Protein 9R17 (pdb70)

Solvent-accessible surface area: 6330 Å² total; per-residue (Å²): 127,88,90,31,56,109,3,3,142,49,3,16,57,0,21,78,129,5,41,20,103,25,2,110,115,1,11,19,126,103,0,110,17,28,48,88,64,166,97,25,54,3,96,95,1,2,92,22,2,66,60,28,100,142,146,47,39,84,18,134,56,72,56,114,129,107,70,54,74,88,14,88,5,56,2,24,22,86,57,142,77,136,104,65,92,26,28,5,27,1,29,0,107,128,17,97,0,58,75,8,88,9,106,44,130

Radius of gyration: 12.57 Å; Cα contacts (8 Å, |Δi|>4): 224; chains: 1; bounding box: 31×33×24 Å

Structure (mmCIF, N/CA/C/O backbone):
data_9R17
#
_entry.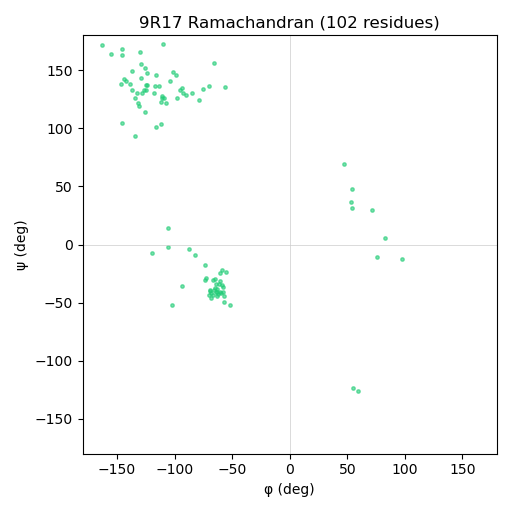id   9R17
#
_cell.length_a   56.280
_cell.length_b   56.280
_cell.length_c   118.590
_cell.angle_alpha   90.00
_cell.angle_beta   90.00
_cell.angle_gamma   120.00
#
_symmetry.space_group_name_H-M   'P 61 2 2'
#
loop_
_entity.id
_entity.type
_entity.pdbx_description
1 polymer NTF0-DIM1-CAV2
2 water water
#
loop_
_atom_site.group_PDB
_atom_site.id
_atom_site.type_symbol
_atom_site.label_atom_id
_atom_site.label_alt_id
_atom_site.label_comp_id
_atom_site.label_asym_id
_atom_site.label_entity_id
_atom_site.label_seq_id
_atom_site.pdbx_PDB_ins_code
_atom_site.Cartn_x
_atom_site.Cartn_y
_atom_site.Cartn_z
_atom_site.occupancy
_atom_site.B_iso_or_equiv
_atom_site.auth_seq_id
_atom_site.auth_comp_id
_atom_site.auth_asym_id
_atom_site.auth_atom_id
_atom_site.pdbx_PDB_model_num
ATOM 1 N N . MET A 1 8 ? 11.038 34.782 10.924 1.00 58.37 1 MET A N 1
ATOM 2 C CA . MET A 1 8 ? 11.348 33.966 9.736 1.00 56.50 1 MET A CA 1
ATOM 3 C C . MET A 1 8 ? 10.151 34.005 8.784 1.00 47.40 1 MET A C 1
ATOM 4 O O . MET A 1 8 ? 9.021 33.726 9.197 1.00 51.33 1 MET A O 1
ATOM 9 N N . PRO A 1 9 ? 10.340 34.380 7.496 1.00 48.06 2 PRO A N 1
ATOM 10 C CA . PRO A 1 9 ? 9.218 34.446 6.562 1.00 47.42 2 PRO A CA 1
ATOM 11 C C . PRO A 1 9 ? 8.602 33.081 6.279 1.00 43.15 2 PRO A C 1
ATOM 12 O O . PRO A 1 9 ? 9.262 32.052 6.437 1.00 42.28 2 PRO A O 1
ATOM 16 N N . GLU A 1 10 ? 7.332 33.099 5.873 1.00 41.23 3 GLU A N 1
ATOM 17 C CA . GLU A 1 10 ? 6.587 31.877 5.635 1.00 41.08 3 GLU A CA 1
ATOM 18 C C . GLU A 1 10 ? 7.286 31.010 4.586 1.00 38.74 3 GLU A C 1
ATOM 19 O O . GLU A 1 10 ? 7.227 29.785 4.663 1.00 36.36 3 GLU A O 1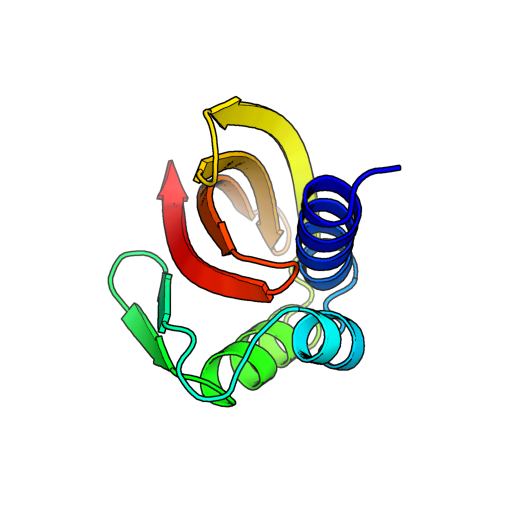
ATOM 25 N N . GLU A 1 11 ? 7.893 31.640 3.576 1.00 41.82 4 GLU A N 1
ATOM 26 C CA . GLU A 1 11 ? 8.514 30.881 2.497 1.00 41.32 4 GLU A CA 1
ATOM 27 C C . GLU A 1 11 ? 9.699 30.092 3.026 1.00 35.56 4 GLU A C 1
ATOM 28 O O . GLU A 1 11 ? 9.885 28.946 2.637 1.00 34.89 4 GLU A O 1
ATOM 34 N N . GLU A 1 12 ? 10.464 30.703 3.938 1.00 33.64 5 GLU A N 1
ATOM 35 C CA . GLU A 1 12 ? 11.601 30.029 4.542 1.00 32.55 5 GLU A CA 1
ATOM 36 C C . GLU A 1 12 ? 11.152 28.899 5.464 1.00 33.85 5 GLU A C 1
ATOM 37 O O . GLU A 1 12 ? 11.766 27.847 5.482 1.00 31.55 5 GLU A O 1
ATOM 43 N N . LYS A 1 13 ? 10.076 29.098 6.221 1.00 32.70 6 LYS A N 1
ATOM 44 C CA . LYS A 1 13 ? 9.571 28.047 7.090 1.00 33.18 6 LYS A CA 1
ATOM 45 C C . LYS A 1 13 ? 9.176 26.841 6.244 1.00 29.28 6 LYS A C 1
ATOM 46 O O . LYS A 1 13 ? 9.452 25.706 6.614 1.00 31.22 6 LYS A O 1
ATOM 52 N N . ALA A 1 14 ? 8.547 27.088 5.090 1.00 31.37 7 ALA A N 1
ATOM 53 C CA . ALA A 1 14 ? 8.077 25.989 4.260 1.00 30.40 7 ALA A CA 1
ATOM 54 C C . ALA A 1 14 ? 9.263 25.221 3.674 1.00 26.41 7 ALA A C 1
ATOM 55 O O . ALA A 1 14 ? 9.275 24.000 3.666 1.00 28.39 7 ALA A O 1
ATOM 57 N N . ALA A 1 15 ? 10.258 25.937 3.135 1.00 27.94 8 ALA A N 1
ATOM 58 C CA . ALA A 1 15 ? 11.477 25.317 2.632 1.00 27.02 8 ALA A CA 1
ATOM 59 C C . ALA A 1 15 ? 12.177 24.504 3.707 1.00 27.18 8 ALA A C 1
ATOM 60 O O . ALA A 1 15 ? 12.605 23.382 3.449 1.00 27.93 8 ALA A O 1
ATOM 62 N N . ARG A 1 16 ? 12.287 25.065 4.917 1.00 27.43 9 ARG A N 1
ATO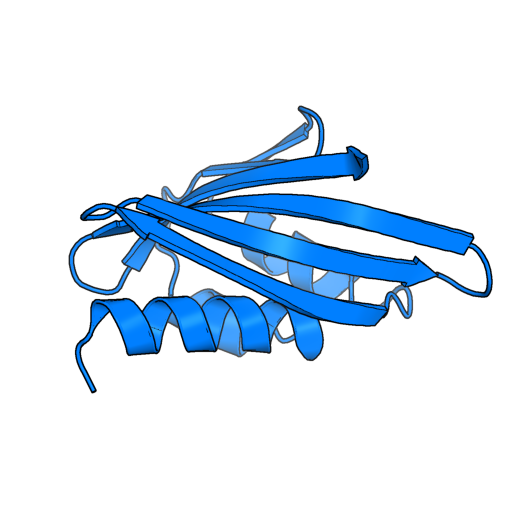M 63 C CA . ARG A 1 16 ? 12.885 24.321 6.013 1.00 27.95 9 ARG A CA 1
ATOM 64 C C . ARG A 1 16 ? 12.157 23.021 6.340 1.00 27.37 9 ARG A C 1
ATOM 65 O O . ARG A 1 16 ? 12.785 22.008 6.602 1.00 28.86 9 ARG A O 1
ATOM 73 N N . LEU A 1 17 ? 10.833 23.050 6.333 1.00 27.35 10 LEU A N 1
ATOM 74 C CA . LEU A 1 17 ? 10.041 21.874 6.647 1.00 27.90 10 LEU A CA 1
ATOM 75 C C . LEU A 1 17 ? 10.176 20.834 5.528 1.00 26.67 10 LEU A C 1
ATOM 76 O O . LEU A 1 17 ? 10.178 19.634 5.776 1.00 25.85 10 LEU A O 1
ATOM 81 N N . LEU A 1 18 ? 10.193 21.284 4.270 1.00 25.68 11 LEU A N 1
ATOM 82 C CA . LEU A 1 18 ? 10.403 20.350 3.178 1.00 25.31 11 LEU A CA 1
ATOM 83 C C . LEU A 1 18 ? 11.719 19.594 3.364 1.00 24.15 11 LEU A C 1
ATOM 84 O O . LEU A 1 18 ? 11.735 18.362 3.287 1.00 24.70 11 LEU A O 1
ATOM 89 N N . ILE A 1 19 ? 12.800 20.337 3.636 1.00 25.22 12 ILE A N 1
ATOM 90 C CA . ILE A 1 19 ? 14.090 19.710 3.832 1.00 25.75 12 ILE A CA 1
ATOM 91 C C . ILE A 1 19 ? 14.067 18.773 5.031 1.00 27.37 12 ILE A C 1
ATOM 92 O O . ILE A 1 19 ? 14.577 17.657 4.957 1.00 26.42 12 ILE A O 1
ATOM 97 N N . GLU A 1 20 ? 13.447 19.213 6.122 1.00 26.91 13 GLU A N 1
ATOM 98 C CA . GLU A 1 20 ? 13.348 18.381 7.308 1.00 25.35 13 GLU A CA 1
ATOM 99 C C . GLU A 1 20 ? 12.531 17.120 7.009 1.00 25.90 13 GLU A C 1
ATOM 100 O O . GLU A 1 20 ? 12.916 16.035 7.416 1.00 26.57 13 GLU A O 1
ATOM 106 N N . ALA A 1 21 ? 11.474 17.231 6.203 1.00 23.67 14 ALA A N 1
ATOM 107 C CA . ALA A 1 21 ? 10.680 16.063 5.879 1.00 24.52 14 ALA A CA 1
ATOM 108 C C . ALA A 1 21 ? 11.525 15.050 5.130 1.00 22.84 14 ALA A C 1
ATOM 109 O O . ALA A 1 21 ? 11.402 13.851 5.386 1.00 25.06 14 ALA A O 1
ATOM 111 N N . LEU A 1 22 ? 12.361 15.528 4.206 1.00 23.26 15 LEU A N 1
ATOM 112 C CA . LEU A 1 22 ? 13.234 14.631 3.462 1.00 24.27 15 LEU A CA 1
ATOM 113 C C . LEU A 1 22 ? 14.344 14.059 4.340 1.00 24.92 15 LEU A C 1
ATOM 114 O O . LEU A 1 22 ? 14.595 12.856 4.282 1.00 27.38 15 LEU A O 1
ATOM 119 N N . GLU A 1 23 ? 14.966 14.897 5.178 1.00 25.92 16 GLU A N 1
ATOM 120 C CA . GLU A 1 23 ? 16.055 14.464 6.046 1.00 26.54 16 GLU A CA 1
ATOM 121 C C . GLU A 1 23 ? 15.623 13.469 7.129 1.00 27.87 16 GLU A C 1
ATOM 122 O O . GLU A 1 23 ? 16.389 12.552 7.492 1.00 31.83 16 GLU A O 1
ATOM 128 N N . LYS A 1 24 ? 14.369 13.581 7.573 1.00 28.38 17 LYS A N 1
ATOM 129 C CA . LYS A 1 24 ? 13.846 12.716 8.617 1.00 29.54 17 LYS A CA 1
ATOM 130 C C . LYS A 1 24 ? 12.882 11.661 8.081 1.00 32.49 17 LYS A C 1
ATOM 131 O O . LYS A 1 24 ? 12.447 10.782 8.824 1.00 36.07 17 LYS A O 1
ATOM 137 N N . GLY A 1 25 ? 12.620 11.706 6.778 1.00 27.54 18 GLY A N 1
ATOM 138 C CA . GLY A 1 25 ? 11.686 10.781 6.172 1.00 30.22 18 GLY A CA 1
ATOM 139 C C . GLY A 1 25 ? 10.331 10.810 6.869 1.00 30.58 18 GLY A C 1
ATOM 140 O O . GLY A 1 25 ? 9.776 9.747 7.169 1.00 34.38 18 GLY A O 1
ATOM 141 N N . ASP A 1 26 ? 9.814 12.032 7.097 1.00 28.52 19 ASP A N 1
ATOM 142 C CA . ASP A 1 26 ? 8.681 12.252 7.975 1.00 28.82 19 ASP A CA 1
ATOM 143 C C . ASP A 1 26 ? 7.485 12.689 7.150 1.00 25.96 19 ASP A C 1
ATOM 144 O O . ASP A 1 26 ? 7.379 13.840 6.720 1.00 25.90 19 ASP A O 1
ATOM 149 N N . PRO A 1 27 ? 6.528 11.776 6.912 1.00 25.49 20 PRO A N 1
ATOM 150 C CA . PRO A 1 27 ? 5.372 12.128 6.116 1.00 25.35 20 PRO A CA 1
ATOM 151 C C . PRO A 1 27 ? 4.513 13.186 6.776 1.00 25.72 20 PRO A C 1
ATOM 152 O O . PRO A 1 27 ? 3.876 13.953 6.066 1.00 27.44 20 PRO A O 1
ATOM 156 N N . GLU A 1 28 ? 4.497 13.226 8.119 1.00 24.80 21 GLU A N 1
ATOM 157 C CA . GLU A 1 28 ? 3.623 14.211 8.730 1.00 28.47 21 GLU A CA 1
ATOM 158 C C . GLU A 1 28 ? 4.173 15.629 8.570 1.00 25.68 21 GLU A C 1
ATOM 159 O O . GLU A 1 28 ? 3.390 16.585 8.517 1.00 26.95 21 GLU A O 1
ATOM 165 N N . LEU A 1 29 ? 5.509 15.775 8.490 1.00 25.98 22 LEU A N 1
ATOM 166 C CA . LEU A 1 29 ? 6.074 17.074 8.139 1.00 25.98 22 LEU A CA 1
ATOM 167 C C . LEU A 1 29 ? 5.758 17.417 6.683 1.00 23.70 22 LEU A C 1
ATOM 168 O O . LEU A 1 29 ? 5.434 18.567 6.391 1.00 26.75 22 LEU A O 1
ATOM 173 N N . MET A 1 30 ? 5.864 16.438 5.761 1.00 21.94 23 MET A N 1
ATOM 174 C CA . MET A 1 30 ? 5.567 16.687 4.367 1.00 22.67 23 MET A CA 1
ATOM 175 C C . MET A 1 30 ? 4.132 17.186 4.213 1.00 22.48 23 MET A C 1
ATOM 176 O O . MET A 1 30 ? 3.878 18.101 3.446 1.00 23.20 23 MET A O 1
ATOM 181 N N . ARG A 1 31 ? 3.210 16.599 4.966 1.00 23.42 24 ARG A N 1
ATOM 182 C CA . ARG A 1 31 ? 1.815 17.023 4.907 1.00 23.02 24 ARG A CA 1
ATOM 183 C C . ARG A 1 31 ? 1.588 18.482 5.297 1.00 23.90 24 ARG A C 1
ATOM 184 O O . ARG A 1 31 ? 0.595 19.074 4.876 1.00 27.98 24 ARG A O 1
ATOM 192 N N . LYS A 1 32 ? 2.493 19.076 6.092 1.00 24.43 25 LYS A N 1
ATOM 193 C CA . LYS A 1 32 ? 2.350 20.474 6.493 1.00 24.86 25 LYS A CA 1
ATOM 194 C C . LYS A 1 32 ? 2.658 21.476 5.383 1.00 26.16 25 LYS A C 1
ATOM 195 O O . LYS A 1 32 ? 2.230 22.625 5.478 1.00 29.95 25 LYS A O 1
ATOM 201 N N . VAL A 1 33 ? 3.357 21.021 4.332 1.00 25.53 26 VAL A N 1
ATOM 202 C CA . VAL A 1 33 ? 3.856 21.931 3.322 1.00 27.53 26 VAL A CA 1
ATOM 203 C C . VAL A 1 33 ? 3.318 21.658 1.923 1.00 24.53 26 VAL A C 1
ATOM 204 O O . VAL A 1 33 ? 3.568 22.431 1.025 1.00 29.38 26 VAL A O 1
ATOM 208 N N . ILE A 1 34 ? 2.596 20.557 1.731 1.00 27.43 27 ILE A N 1
ATOM 209 C CA . ILE A 1 34 ? 2.048 20.271 0.427 1.00 26.11 27 ILE A CA 1
ATOM 210 C C . ILE A 1 34 ? 0.535 20.429 0.454 1.00 29.69 27 ILE A C 1
ATOM 211 O O . ILE A 1 34 ? -0.066 20.692 1.487 1.00 30.51 27 ILE A O 1
ATOM 216 N N . SER A 1 35 ? -0.038 20.334 -0.738 1.00 27.94 28 SER A N 1
ATOM 217 C CA . SER A 1 35 ? -1.461 20.449 -0.883 1.00 30.18 28 SER A CA 1
ATOM 218 C C . SER A 1 35 ? -1.900 19.244 -1.713 1.00 28.77 28 SER A C 1
ATOM 219 O O . SER A 1 35 ? -1.108 18.521 -2.323 1.00 29.01 28 SER A O 1
ATOM 222 N N . PRO A 1 36 ? -3.201 18.950 -1.754 1.00 29.84 29 PRO A N 1
ATOM 223 C CA . PRO A 1 36 ? -3.671 17.837 -2.566 1.00 30.34 29 PRO A CA 1
ATOM 224 C C . PRO A 1 36 ? -3.286 17.861 -4.053 1.00 33.35 29 PRO A C 1
ATOM 225 O O . PRO A 1 36 ? -3.262 16.796 -4.669 1.00 35.91 29 PRO A O 1
ATOM 229 N N . ASP A 1 37 ? -2.986 19.023 -4.664 1.00 34.40 30 ASP A N 1
ATOM 230 C CA . ASP A 1 37 ? -2.556 18.986 -6.062 1.00 37.89 30 ASP A CA 1
ATOM 231 C C . ASP A 1 37 ? -1.064 19.230 -6.291 1.00 34.42 30 ASP A C 1
ATOM 232 O O . ASP A 1 37 ? -0.649 19.485 -7.417 1.00 33.29 30 ASP A O 1
ATOM 237 N N . THR A 1 38 ? -0.260 19.153 -5.230 1.00 30.10 31 THR A N 1
ATOM 238 C CA . THR A 1 38 ? 1.175 19.201 -5.396 1.00 24.56 31 THR A CA 1
ATOM 239 C C . THR A 1 38 ? 1.655 18.101 -6.348 1.00 25.44 31 THR A C 1
ATOM 240 O O . THR A 1 38 ? 1.234 16.957 -6.205 1.00 27.47 31 THR A O 1
ATOM 244 N N . LYS A 1 39 ? 2.565 18.458 -7.279 1.00 25.02 32 LYS A N 1
ATOM 245 C CA . LYS A 1 39 ? 3.156 17.533 -8.237 1.00 25.49 32 LYS A CA 1
ATOM 246 C C . LYS A 1 39 ? 4.634 17.412 -7.898 1.00 24.00 32 LYS A C 1
ATOM 247 O O . LYS A 1 39 ? 5.311 18.424 -7.697 1.00 25.93 32 LYS A O 1
ATOM 253 N N . MET A 1 40 ? 5.146 16.180 -7.926 1.00 24.34 33 MET A N 1
ATOM 254 C CA . MET A 1 40 ? 6.562 15.935 -7.734 1.00 22.96 33 MET A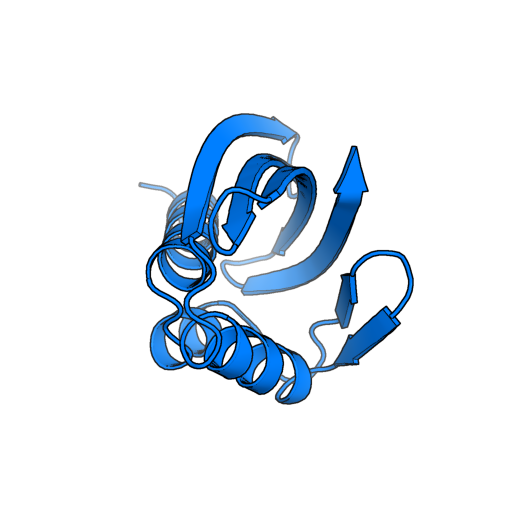 CA 1
ATOM 255 C C . MET A 1 40 ? 7.066 14.978 -8.811 1.00 23.88 33 MET A C 1
ATOM 256 O O . MET A 1 40 ? 6.502 13.903 -9.014 1.00 27.69 33 MET A O 1
ATOM 261 N N . SER A 1 41 ? 8.161 15.335 -9.463 1.00 19.58 34 SER A N 1
ATOM 262 C CA . SER A 1 41 ? 8.804 14.476 -10.434 1.00 19.51 34 SER A CA 1
ATOM 263 C C . 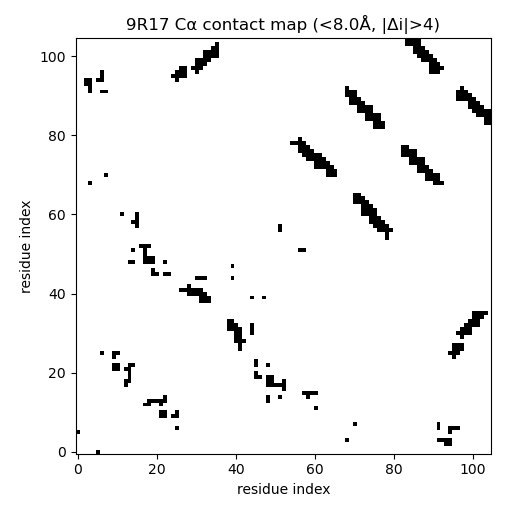SER A 1 41 ? 10.129 14.036 -9.823 1.00 19.46 34 SER A C 1
ATOM 264 O O . SER A 1 41 ? 10.929 14.897 -9.453 1.00 20.76 34 SER A O 1
ATOM 267 N N . VAL A 1 42 ? 10.411 12.726 -9.781 1.00 18.37 35 VAL A N 1
ATOM 268 C CA . VAL A 1 42 ? 11.697 12.210 -9.334 1.00 17.90 35 VAL A CA 1
ATOM 269 C C . VAL A 1 42 ? 12.321 11.519 -10.541 1.00 18.00 35 VAL A C 1
ATOM 270 O O . VAL A 1 42 ? 11.884 10.440 -10.966 1.00 19.25 35 VAL A O 1
ATOM 274 N N . ASN A 1 43 ? 13.251 12.196 -11.200 1.00 18.88 36 ASN A N 1
ATOM 275 C CA . ASN A 1 43 ? 13.841 11.699 -12.443 1.00 17.75 36 ASN A CA 1
ATOM 276 C C . ASN A 1 43 ? 12.801 11.345 -13.501 1.00 19.19 36 ASN A C 1
ATOM 277 O O . ASN A 1 43 ? 12.981 10.413 -14.273 1.00 21.13 36 ASN A O 1
ATOM 282 N N . GLY A 1 44 ? 11.675 12.067 -13.496 1.00 19.15 37 GLY A N 1
ATOM 283 C CA . GLY A 1 44 ? 10.604 11.817 -14.442 1.00 20.27 37 GLY A CA 1
ATOM 284 C C . GLY A 1 44 ? 9.428 10.966 -13.994 1.00 21.36 37 GLY A C 1
ATOM 285 O O . GLY A 1 44 ? 8.415 10.916 -14.688 1.00 23.90 37 GLY A O 1
ATOM 286 N N . ARG A 1 45 ? 9.570 10.297 -12.854 1.00 20.13 38 ARG A N 1
ATOM 287 C CA . ARG A 1 45 ? 8.459 9.598 -12.238 1.00 19.94 38 ARG A CA 1
ATOM 288 C C . ARG A 1 45 ? 7.594 10.622 -11.515 1.00 20.21 38 ARG A C 1
ATOM 289 O O . ARG A 1 45 ? 8.066 11.300 -10.635 1.00 19.97 38 ARG A O 1
ATOM 297 N N . LEU A 1 46 ? 6.309 10.660 -11.859 1.00 21.67 39 LEU A N 1
ATOM 298 C CA . LEU A 1 46 ? 5.375 11.636 -11.332 1.00 22.79 39 LEU A CA 1
ATOM 299 C C . LEU A 1 46 ? 4.603 11.100 -10.131 1.00 21.72 39 LEU A C 1
ATOM 300 O O . LEU A 1 46 ? 4.066 9.996 -10.175 1.00 23.88 39 LEU A O 1
ATOM 305 N N . PHE A 1 47 ? 4.536 11.919 -9.085 1.00 23.81 40 PHE A N 1
ATOM 306 C CA . PHE A 1 47 ? 3.751 11.679 -7.884 1.00 23.41 40 PHE A CA 1
ATOM 307 C C . PHE A 1 47 ? 2.830 12.885 -7.712 1.00 24.38 40 PHE A C 1
ATOM 308 O O . PHE A 1 47 ? 3.285 14.037 -7.804 1.00 26.37 40 PHE A O 1
ATOM 316 N N . THR A 1 48 ? 1.572 12.635 -7.357 1.00 26.19 41 THR A N 1
ATOM 317 C CA . THR A 1 48 ? 0.674 13.730 -7.072 1.00 28.40 41 THR A CA 1
ATOM 318 C C . THR A 1 48 ? 0.053 13.611 -5.684 1.00 28.57 41 THR A C 1
ATOM 319 O O . THR A 1 48 ? -0.421 12.548 -5.314 1.00 30.05 41 THR A O 1
ATOM 323 N N . GLY A 1 49 ? -0.018 14.746 -4.961 1.00 30.14 42 GLY A N 1
ATOM 324 C CA . GLY A 1 49 ? -0.722 14.813 -3.692 1.00 30.90 42 GLY A CA 1
ATOM 325 C C . GLY A 1 49 ? -0.245 13.777 -2.678 1.00 30.80 42 GLY A C 1
ATOM 326 O O . GLY A 1 49 ? 0.920 13.785 -2.308 1.00 29.29 42 GLY A O 1
ATOM 327 N N . ASP A 1 50 ? -1.162 12.947 -2.182 1.00 32.45 43 ASP A N 1
ATOM 328 C CA . ASP A 1 50 ? -0.822 11.928 -1.197 1.00 32.83 43 ASP A CA 1
ATOM 329 C C . ASP A 1 50 ? 0.241 10.940 -1.666 1.00 27.50 43 ASP A C 1
ATOM 330 O O . ASP A 1 50 ? 0.930 10.349 -0.827 1.00 28.28 43 ASP A O 1
ATOM 335 N N . GLU A 1 51 ? 0.425 10.787 -2.988 1.00 27.61 44 GLU A N 1
ATOM 336 C CA . GLU A 1 51 ? 1.533 9.971 -3.500 1.00 26.14 44 GLU A CA 1
ATOM 337 C C . GLU A 1 51 ? 2.886 10.512 -3.071 1.00 23.05 44 GLU A C 1
ATOM 338 O O . GLU A 1 51 ? 3.837 9.753 -2.917 1.00 24.20 44 GLU A O 1
ATOM 344 N N . VAL A 1 52 ? 2.969 11.824 -2.914 1.00 23.86 45 VAL A N 1
ATOM 345 C CA . VAL A 1 52 ? 4.175 12.498 -2.473 1.00 22.61 45 VAL A CA 1
ATOM 346 C C . VAL A 1 52 ? 4.480 12.102 -1.038 1.00 22.08 45 VAL A C 1
ATOM 347 O O . VAL A 1 52 ? 5.646 11.839 -0.717 1.00 24.23 45 VAL A O 1
ATOM 351 N N . VAL A 1 53 ? 3.427 12.078 -0.195 1.00 23.00 46 VAL A N 1
ATOM 352 C CA . VAL A 1 53 ? 3.579 11.702 1.197 1.00 25.38 46 VAL A CA 1
ATOM 353 C C . VAL A 1 53 ? 4.057 10.251 1.261 1.00 24.59 46 VAL A C 1
ATOM 354 O O . VAL A 1 53 ? 4.930 9.918 2.053 1.00 27.27 46 VAL A O 1
ATOM 358 N N . GLU A 1 54 ? 3.462 9.366 0.448 1.00 24.37 47 GLU A N 1
ATOM 359 C CA . GLU A 1 54 ? 3.841 7.965 0.456 1.00 26.95 47 GLU A CA 1
ATOM 360 C C . GLU A 1 54 ? 5.285 7.777 -0.002 1.00 25.37 47 GLU A C 1
ATOM 361 O O . GLU A 1 54 ? 6.014 6.941 0.539 1.00 26.89 47 GLU A O 1
ATOM 367 N N . ALA A 1 55 ? 5.737 8.620 -0.936 1.00 23.57 48 ALA A N 1
ATOM 368 C CA . ALA A 1 55 ? 7.117 8.558 -1.388 1.00 23.35 48 ALA A CA 1
ATOM 369 C C . ALA A 1 55 ? 8.087 8.909 -0.258 1.00 24.27 48 ALA A C 1
ATOM 370 O O . ALA A 1 55 ? 9.139 8.311 -0.152 1.00 25.70 48 ALA A O 1
ATOM 372 N N . VAL A 1 56 ? 7.736 9.868 0.598 1.00 25.36 49 VAL A N 1
ATOM 373 C CA . VAL A 1 56 ? 8.533 10.185 1.773 1.00 27.52 49 VAL A CA 1
ATOM 374 C C . VAL A 1 56 ? 8.610 9.050 2.786 1.00 28.81 49 VAL A C 1
ATOM 375 O O . VAL A 1 56 ? 9.674 8.748 3.329 1.00 30.92 49 VAL A O 1
ATOM 379 N N . LYS A 1 57 ? 7.484 8.384 3.006 1.00 28.72 50 LYS A N 1
ATOM 380 C CA . LYS A 1 57 ? 7.452 7.219 3.870 1.00 30.00 50 LYS A CA 1
ATOM 381 C C . LYS A 1 57 ? 8.394 6.148 3.347 1.00 29.72 50 LYS A C 1
ATOM 382 O O . LYS A 1 57 ? 8.975 5.422 4.132 1.00 33.25 50 LYS A O 1
ATOM 388 N N . GLU A 1 58 ? 8.527 6.033 2.025 1.00 30.26 51 GLU A N 1
ATOM 389 C CA . GLU A 1 58 ? 9.376 4.985 1.481 1.00 32.86 51 GLU A CA 1
ATOM 390 C C . GLU A 1 58 ? 10.855 5.332 1.694 1.00 29.53 51 GLU A C 1
ATOM 391 O O . GLU A 1 58 ? 11.656 4.413 1.866 1.00 31.52 51 GLU A O 1
ATOM 397 N N . ILE A 1 59 ? 11.218 6.625 1.714 1.00 31.47 52 ILE A N 1
ATOM 398 C CA . ILE A 1 59 ? 12.568 7.075 2.077 1.00 30.90 52 ILE A CA 1
ATOM 399 C C . ILE A 1 59 ? 12.990 6.468 3.412 1.00 29.40 52 ILE A C 1
ATOM 400 O O . ILE A 1 59 ? 14.069 5.863 3.557 1.00 32.25 52 ILE A O 1
ATOM 405 N N . GLN A 1 60 ? 12.116 6.639 4.393 1.00 28.56 53 GLN A N 1
ATOM 406 C CA A GLN A 1 60 ? 12.444 6.147 5.714 0.50 28.03 53 GLN A CA 1
ATOM 407 C CA B GLN A 1 60 ? 12.220 6.137 5.758 0.50 29.67 53 GLN A CA 1
ATOM 408 C C . GLN A 1 60 ? 12.432 4.625 5.756 1.00 26.60 53 GLN A C 1
ATOM 409 O O . GLN A 1 60 ? 13.411 4.074 6.264 1.00 30.46 53 GLN A O 1
ATOM 420 N N . LYS A 1 61 ? 11.456 3.958 5.117 1.00 27.15 54 LYS A N 1
ATOM 421 C CA . LYS A 1 61 ? 11.390 2.512 5.160 1.00 28.31 54 LYS A CA 1
ATOM 422 C C . LYS A 1 61 ? 12.637 1.882 4.538 1.00 26.81 54 LYS A C 1
ATOM 423 O O . LYS A 1 61 ? 13.086 0.846 5.006 1.00 29.96 54 LYS A O 1
ATOM 429 N N . ARG A 1 62 ? 13.200 2.529 3.515 1.00 25.36 55 ARG A N 1
ATOM 430 C CA . ARG A 1 62 ? 14.350 2.019 2.788 1.00 26.23 55 ARG A CA 1
ATOM 431 C C . ARG A 1 62 ? 15.692 2.415 3.388 1.00 26.80 55 ARG A C 1
ATOM 432 O O . ARG A 1 62 ? 16.722 1.932 2.951 1.00 31.12 55 ARG A O 1
ATOM 440 N N . GLY A 1 63 ? 15.665 3.227 4.434 1.00 27.35 56 GLY A N 1
ATOM 441 C CA . GLY A 1 63 ? 16.899 3.601 5.088 1.00 28.84 56 GLY A CA 1
ATOM 442 C C . GLY A 1 63 ? 17.736 4.558 4.251 1.00 28.21 56 GLY A C 1
ATOM 443 O O . GLY A 1 63 ? 18.960 4.563 4.382 1.00 29.83 56 GLY A O 1
ATOM 444 N N . ILE A 1 64 ? 17.066 5.375 3.432 1.00 26.63 57 ILE A N 1
ATOM 445 C CA . ILE A 1 64 ? 17.745 6.337 2.582 1.00 24.51 57 ILE A CA 1
ATOM 446 C C . ILE A 1 64 ? 18.022 7.606 3.371 1.00 26.91 57 ILE A C 1
ATOM 447 O O . ILE A 1 64 ? 17.117 8.150 3.979 1.00 31.94 57 ILE A O 1
ATOM 452 N N . VAL A 1 65 ? 19.274 8.062 3.313 1.00 26.99 58 VAL A N 1
ATOM 453 C CA . VAL A 1 65 ? 19.741 9.191 4.099 1.00 27.14 58 VAL A CA 1
ATOM 454 C C . VAL A 1 65 ? 19.923 10.378 3.167 1.00 26.06 58 VAL A C 1
ATOM 455 O O . VAL A 1 65 ? 20.712 10.306 2.238 1.00 25.56 58 VAL A O 1
ATOM 459 N N . ILE A 1 66 ? 19.220 11.472 3.462 1.00 26.01 59 ILE A N 1
ATOM 460 C CA . ILE A 1 66 ? 19.267 12.669 2.635 1.00 23.63 59 ILE A CA 1
ATOM 461 C C . ILE A 1 66 ? 19.848 13.786 3.496 1.00 24.50 59 ILE A C 1
ATOM 462 O O . ILE A 1 66 ? 19.450 13.925 4.641 1.00 28.28 59 ILE A O 1
ATOM 467 N N . LYS A 1 67 ? 20.776 14.581 2.934 1.00 25.76 60 LYS A N 1
ATOM 468 C CA . LYS A 1 67 ? 21.386 15.694 3.649 1.00 28.21 60 LYS A CA 1
ATOM 469 C C . LYS A 1 67 ? 21.504 16.891 2.715 1.00 23.46 60 LYS A C 1
ATOM 470 O O . LYS A 1 67 ? 21.852 16.758 1.553 1.00 23.27 60 LYS A O 1
ATOM 476 N N . LEU A 1 68 ? 21.199 18.063 3.258 1.00 24.85 61 LEU A N 1
ATOM 477 C CA . LEU A 1 68 ? 21.308 19.297 2.504 1.00 24.56 61 LEU A CA 1
ATOM 478 C C . LEU A 1 68 ? 22.765 19.717 2.363 1.00 25.03 61 LEU A C 1
ATOM 479 O O . LEU A 1 68 ? 23.536 19.658 3.328 1.00 29.29 61 LEU A O 1
ATOM 484 N N . VAL A 1 69 ? 23.126 20.097 1.137 1.00 22.99 62 VAL A N 1
ATOM 485 C CA . VAL A 1 69 ? 24.442 20.610 0.822 1.00 25.42 62 VAL A CA 1
ATOM 486 C C . VAL A 1 69 ? 24.449 22.123 0.668 1.00 23.92 62 VAL A C 1
ATOM 487 O O . VAL A 1 69 ? 25.284 22.815 1.262 1.00 30.08 62 VAL A O 1
ATOM 491 N N . SER A 1 70 ? 23.539 22.635 -0.167 1.00 22.42 63 SER A N 1
ATOM 492 C CA . SER A 1 70 ? 23.447 24.071 -0.350 1.00 22.27 63 SER A CA 1
ATOM 493 C C . SER A 1 70 ? 22.105 24.384 -0.989 1.00 21.43 63 SER A C 1
ATOM 494 O O . SER A 1 70 ? 21.359 23.481 -1.346 1.00 21.46 63 SER A O 1
ATOM 497 N N . TYR A 1 71 ? 21.794 25.668 -1.061 1.00 20.49 64 TYR A N 1
ATOM 498 C CA . TYR A 1 71 ? 20.545 26.106 -1.659 1.00 22.22 64 TYR A CA 1
ATOM 499 C C . TYR A 1 71 ? 20.677 27.536 -2.172 1.00 21.99 64 TYR A C 1
ATOM 500 O O . TYR A 1 71 ? 21.562 28.268 -1.754 1.00 23.47 64 TYR A O 1
ATOM 509 N N . GLU A 1 72 ? 19.714 27.901 -3.016 1.00 22.34 65 GLU A N 1
ATOM 510 C CA . GLU A 1 72 ? 19.524 29.225 -3.541 1.00 23.74 65 GLU A CA 1
ATOM 511 C C . GLU A 1 72 ? 18.033 29.473 -3.699 1.00 24.30 65 GLU A C 1
ATOM 512 O O . GLU A 1 72 ? 17.213 28.562 -3.773 1.00 23.48 65 GLU A O 1
ATOM 518 N N . LYS A 1 73 ? 17.702 30.749 -3.836 1.00 29.37 66 LYS A N 1
ATOM 519 C CA . LYS A 1 73 ? 16.329 31.192 -3.938 1.00 29.72 66 LYS A CA 1
ATOM 520 C C . LYS A 1 73 ? 16.213 32.365 -4.903 1.00 28.90 66 LYS A C 1
ATOM 521 O O . LYS A 1 73 ? 17.092 33.233 -4.965 1.00 31.96 66 LYS A O 1
ATOM 527 N N . ALA A 1 74 ? 15.112 32.371 -5.661 1.00 27.95 67 ALA A N 1
ATOM 528 C CA . ALA A 1 74 ? 14.759 33.495 -6.529 1.00 28.60 67 ALA A CA 1
ATOM 529 C C . ALA A 1 74 ? 13.237 33.607 -6.529 1.00 28.41 67 ALA A C 1
ATOM 530 O O . ALA A 1 74 ? 12.536 32.790 -7.145 1.00 27.79 67 ALA A O 1
ATOM 532 N N . GLY A 1 75 ? 12.710 34.598 -5.823 1.00 29.43 68 GLY A N 1
ATOM 533 C CA . GLY A 1 75 ? 11.263 34.699 -5.690 1.00 29.28 68 GLY A CA 1
ATOM 534 C C . GLY A 1 75 ? 10.671 33.457 -5.036 1.00 29.94 68 GLY A C 1
ATOM 535 O O . GLY A 1 75 ? 11.138 33.022 -3.991 1.00 31.49 68 GLY A O 1
ATOM 536 N N . ASN A 1 76 ? 9.687 32.862 -5.707 1.00 28.82 69 ASN A N 1
ATOM 537 C CA . ASN A 1 76 ? 8.995 31.686 -5.207 1.00 28.08 69 ASN A CA 1
ATOM 538 C C . ASN A 1 76 ? 9.751 30.390 -5.481 1.00 27.66 69 ASN A C 1
ATOM 539 O O . ASN A 1 76 ? 9.371 29.344 -4.969 1.00 28.60 69 ASN A O 1
ATOM 544 N N . LEU A 1 77 ? 10.810 30.461 -6.285 1.00 24.77 70 LEU A N 1
ATOM 545 C CA . LEU A 1 77 ? 11.585 29.286 -6.664 1.00 23.12 70 LEU A CA 1
ATOM 546 C C . LEU A 1 77 ? 12.777 29.088 -5.723 1.00 22.38 70 LEU A C 1
ATOM 547 O O . LEU A 1 77 ? 13.521 30.034 -5.407 1.00 24.61 70 LEU A O 1
ATOM 552 N N . TRP A 1 78 ? 12.966 27.838 -5.297 1.00 21.59 71 TRP A N 1
ATOM 553 C CA . TRP A 1 78 ? 14.091 27.418 -4.493 1.00 22.15 71 TRP A CA 1
ATOM 554 C C . TRP A 1 78 ? 14.778 26.270 -5.225 1.00 20.73 71 TRP A C 1
ATOM 555 O O . TRP A 1 78 ? 14.126 25.446 -5.853 1.00 22.29 71 TRP A O 1
ATOM 566 N N . LEU A 1 79 ? 16.090 26.184 -5.068 1.00 19.89 72 LEU A N 1
ATOM 567 C CA . LEU A 1 79 ? 16.856 25.076 -5.612 1.00 18.70 72 LEU A CA 1
ATOM 568 C C . LEU A 1 79 ? 17.819 24.605 -4.523 1.00 19.35 72 LEU A C 1
ATOM 569 O O . LEU A 1 79 ? 18.542 25.396 -3.939 1.00 19.97 72 LEU A O 1
ATOM 574 N N . PHE A 1 80 ? 17.759 23.303 -4.230 1.00 19.57 73 PHE A N 1
ATOM 575 C CA . PHE A 1 80 ? 18.577 22.664 -3.214 1.00 18.80 73 PHE A CA 1
ATOM 576 C C . PHE A 1 80 ? 19.493 21.655 -3.878 1.00 19.05 73 PHE A C 1
ATOM 577 O O . PHE A 1 80 ? 19.092 21.005 -4.821 1.00 20.55 73 PHE A O 1
ATOM 585 N N . LEU A 1 81 ? 20.687 21.519 -3.322 1.00 19.10 74 LEU A N 1
ATOM 586 C CA . LEU A 1 81 ? 21.579 20.423 -3.631 1.00 19.05 74 LEU A CA 1
ATOM 587 C C . LEU A 1 81 ? 21.600 19.555 -2.385 1.00 18.87 74 LEU A C 1
ATOM 588 O O . LEU A 1 81 ? 21.869 20.044 -1.299 1.00 19.63 74 LEU A O 1
ATOM 593 N N . VAL A 1 82 ? 21.304 18.273 -2.573 1.00 19.88 75 VAL A N 1
ATOM 594 C CA . VAL A 1 82 ? 21.292 17.320 -1.467 1.00 19.97 75 VAL A CA 1
ATOM 595 C C . VAL A 1 82 ? 22.142 16.104 -1.841 1.00 19.99 75 VAL A C 1
ATOM 596 O O . VAL A 1 82 ? 22.339 15.838 -3.020 1.00 20.87 75 VAL A O 1
ATOM 600 N N . THR A 1 83 ? 22.647 15.405 -0.811 1.00 19.30 76 THR A N 1
ATOM 601 C CA . THR A 1 83 ? 23.218 14.086 -1.007 1.00 21.68 76 THR A CA 1
ATOM 602 C C . THR A 1 83 ? 22.159 13.068 -0.619 1.00 21.90 76 THR A C 1
ATOM 603 O O . THR A 1 83 ? 21.382 13.304 0.294 1.00 23.69 76 THR A O 1
ATOM 607 N N . VAL A 1 84 ? 22.172 11.942 -1.333 1.00 21.63 77 VAL A N 1
ATOM 608 C CA . VAL A 1 84 ? 21.250 10.844 -1.120 1.00 21.54 77 VAL A CA 1
ATOM 609 C C . VAL A 1 84 ? 22.077 9.568 -1.038 1.00 21.41 77 VAL A C 1
ATOM 610 O O . VAL A 1 84 ? 22.769 9.250 -1.994 1.00 24.99 77 VAL A O 1
ATOM 614 N N . LYS A 1 85 ? 21.993 8.886 0.109 1.00 23.48 78 LYS A N 1
ATOM 615 C CA . LYS A 1 85 ? 22.817 7.731 0.397 1.00 26.62 78 LYS A CA 1
ATOM 616 C C . LYS A 1 85 ? 21.940 6.543 0.754 1.00 27.42 78 LYS A C 1
ATOM 617 O O . LYS A 1 85 ? 20.999 6.661 1.534 1.00 29.73 78 LYS A O 1
ATOM 623 N N . ASN A 1 86 ? 22.254 5.410 0.139 1.00 32.96 79 ASN A N 1
ATOM 624 C CA . ASN A 1 86 ? 21.594 4.144 0.414 1.00 38.23 79 ASN A CA 1
ATOM 625 C C . ASN A 1 86 ? 22.695 3.094 0.541 1.00 39.21 79 ASN A C 1
ATOM 626 O O . ASN A 1 86 ? 23.117 2.536 -0.471 1.00 43.47 79 ASN A O 1
ATOM 631 N N . ASN A 1 87 ? 23.163 2.847 1.773 1.00 43.15 80 ASN A N 1
ATOM 632 C CA . ASN A 1 87 ? 24.189 1.846 2.045 1.00 47.84 80 ASN A CA 1
ATOM 633 C C . ASN A 1 87 ? 25.403 1.882 1.118 1.00 54.58 80 ASN A C 1
ATOM 634 O O . ASN A 1 87 ? 25.592 0.981 0.308 1.00 62.59 80 ASN A O 1
ATOM 639 N N . GLY A 1 88 ? 26.230 2.915 1.213 1.00 55.50 81 GLY A N 1
ATOM 640 C CA . GLY A 1 88 ? 27.426 2.962 0.383 1.00 57.09 81 GLY A CA 1
ATOM 641 C C . GLY A 1 88 ? 27.196 3.332 -1.084 1.00 55.75 81 GLY A C 1
ATOM 642 O O . GLY A 1 88 ? 28.155 3.588 -1.811 1.00 57.41 81 GLY A O 1
ATOM 643 N N . GLN A 1 89 ? 25.931 3.367 -1.519 1.00 47.95 82 GLN A N 1
ATOM 644 C CA . GLN A 1 89 ? 25.583 3.987 -2.784 1.00 44.07 82 GLN A CA 1
ATOM 645 C C . GLN A 1 89 ? 25.275 5.439 -2.440 1.00 38.26 82 GLN A C 1
ATOM 646 O O . GLN A 1 89 ? 24.505 5.693 -1.524 1.00 41.47 82 GLN A O 1
ATOM 652 N N . GLU A 1 90 ? 25.882 6.393 -3.146 1.00 33.67 83 GLU A N 1
ATOM 653 C CA . GLU A 1 90 ? 25.663 7.800 -2.837 1.00 29.45 83 GLU A CA 1
ATOM 654 C C . GLU A 1 90 ? 25.603 8.606 -4.119 1.00 28.23 83 GLU A C 1
ATOM 655 O O . GLU A 1 90 ? 26.295 8.334 -5.078 1.00 31.22 83 GLU A O 1
ATOM 661 N N . GLU A 1 91 ? 24.707 9.579 -4.154 1.00 24.48 84 GLU A N 1
ATOM 662 C CA . GLU A 1 91 ? 24.647 10.506 -5.258 1.00 23.80 84 GLU A CA 1
ATOM 663 C C . GLU A 1 91 ? 24.222 11.877 -4.743 1.00 21.73 84 GLU A C 1
ATOM 664 O O . GLU A 1 91 ? 23.756 12.036 -3.614 1.00 24.24 84 GLU A O 1
ATOM 670 N N . LYS A 1 92 ? 24.361 12.863 -5.626 1.00 22.35 85 LYS A N 1
ATOM 671 C CA . LYS A 1 92 ? 23.770 14.162 -5.383 1.00 22.05 85 LYS A CA 1
ATOM 672 C C . LYS A 1 92 ? 22.496 14.264 -6.206 1.00 21.02 85 LYS A C 1
ATOM 673 O O . LYS A 1 92 ? 22.416 13.712 -7.292 1.00 22.82 85 LYS A O 1
ATOM 679 N N . GLN A 1 93 ? 21.541 15.012 -5.674 1.00 19.51 86 GLN A N 1
ATOM 680 C CA . 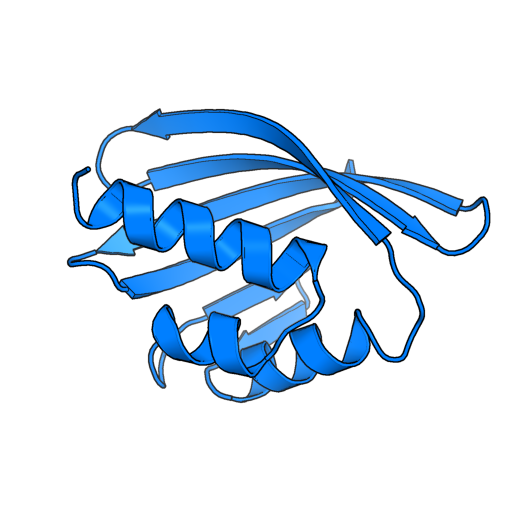GLN A 1 93 ? 20.349 15.388 -6.407 1.00 18.50 86 GLN A CA 1
ATOM 681 C C . GLN A 1 93 ? 20.154 16.904 -6.304 1.00 17.06 86 GLN A C 1
ATOM 682 O O . GLN A 1 93 ? 20.450 17.510 -5.284 1.00 19.82 86 GLN A O 1
ATOM 688 N N . ALA A 1 94 ? 19.686 17.469 -7.415 1.00 17.01 87 ALA A N 1
ATOM 689 C CA . ALA A 1 94 ? 19.159 18.812 -7.427 1.00 17.80 87 ALA A CA 1
ATOM 690 C C . ALA A 1 94 ? 17.660 18.708 -7.213 1.00 17.92 87 ALA A C 1
ATOM 691 O O . ALA A 1 94 ? 17.013 17.902 -7.882 1.00 19.17 87 ALA A O 1
ATOM 693 N N . VAL A 1 95 ? 17.159 19.510 -6.262 1.00 18.61 88 VAL A N 1
ATOM 694 C CA . VAL A 1 95 ? 15.748 19.515 -5.927 1.00 18.86 88 VAL A CA 1
ATOM 695 C C . VAL A 1 95 ? 15.233 20.946 -6.040 1.00 19.47 88 VAL A C 1
ATOM 696 O O . VAL A 1 95 ? 15.649 21.819 -5.293 1.00 20.14 88 VAL A O 1
ATOM 700 N N . ALA A 1 96 ? 14.347 21.166 -6.998 1.00 19.14 89 ALA A N 1
ATOM 701 C CA . ALA A 1 96 ? 13.745 22.472 -7.211 1.00 19.72 89 ALA A CA 1
ATOM 702 C C . ALA A 1 96 ? 12.330 22.440 -6.662 1.00 20.51 89 ALA A C 1
ATOM 703 O O . ALA A 1 96 ? 11.636 21.432 -6.836 1.00 20.67 89 ALA A O 1
ATOM 705 N N . ILE A 1 97 ? 11.916 23.543 -6.030 1.00 21.84 90 ILE A N 1
ATOM 706 C CA . ILE A 1 97 ? 10.566 23.665 -5.507 1.00 21.44 90 ILE A CA 1
ATOM 707 C C . ILE A 1 97 ? 10.017 25.041 -5.831 1.00 22.27 90 ILE A C 1
ATOM 708 O O . ILE A 1 97 ? 10.766 26.015 -5.902 1.00 23.71 90 ILE A O 1
ATOM 713 N N . VAL A 1 98 ? 8.701 25.094 -6.010 1.00 24.15 91 VAL A N 1
ATOM 714 C CA . VAL A 1 98 ? 8.000 26.359 -6.079 1.00 25.48 91 VAL A CA 1
ATOM 715 C C . VAL A 1 98 ? 7.133 26.462 -4.816 1.00 25.53 91 VAL A C 1
ATOM 716 O O . VAL A 1 98 ? 6.308 25.573 -4.565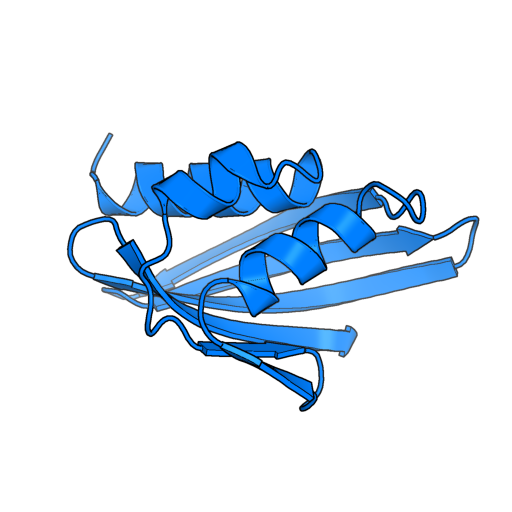 1.00 28.61 91 VAL A O 1
ATOM 720 N N . VAL A 1 99 ? 7.349 27.526 -4.034 1.00 27.91 92 VAL A N 1
ATOM 721 C CA . VAL A 1 99 ? 6.633 27.792 -2.798 1.00 30.51 92 VAL A CA 1
ATOM 722 C C . VAL A 1 99 ? 5.747 29.007 -3.011 1.00 36.55 92 VAL A C 1
ATOM 723 O O . VAL A 1 99 ? 6.242 30.052 -3.396 1.00 38.19 92 VAL A O 1
ATOM 727 N N . ARG A 1 100 ? 4.465 28.865 -2.733 1.00 35.83 93 ARG A N 1
ATOM 728 C CA . ARG A 1 100 ? 3.527 29.962 -2.848 1.00 37.73 93 ARG A CA 1
ATOM 729 C C . ARG A 1 100 ? 2.700 30.001 -1.556 1.00 34.77 93 ARG A C 1
ATOM 730 O O . ARG A 1 100 ? 2.114 29.009 -1.166 1.00 34.26 93 ARG A O 1
ATOM 738 N N . ASN A 1 101 ? 2.725 31.121 -0.831 1.00 35.84 94 ASN A N 1
ATOM 739 C CA . ASN A 1 101 ? 1.942 31.284 0.383 1.00 35.54 94 ASN A CA 1
ATOM 740 C C . ASN A 1 101 ? 2.140 30.185 1.423 1.00 32.91 94 ASN A C 1
ATOM 741 O O . ASN A 1 101 ? 1.188 29.729 2.060 1.00 35.80 94 ASN A O 1
ATOM 746 N N . GLY A 1 102 ? 3.380 29.707 1.537 1.00 32.81 95 GLY A N 1
ATOM 747 C CA . GLY A 1 102 ? 3.743 28.707 2.523 1.00 33.28 95 GLY A CA 1
ATOM 748 C C . GLY A 1 102 ? 3.444 27.261 2.135 1.00 32.58 95 GLY A C 1
ATOM 749 O O . GLY A 1 102 ? 3.642 26.364 2.947 1.00 35.00 95 GLY A O 1
ATOM 750 N N . ARG A 1 103 ? 2.993 27.022 0.898 1.00 29.36 96 ARG A N 1
ATOM 751 C CA . ARG A 1 103 ? 2.778 25.668 0.427 1.00 28.00 96 ARG A CA 1
ATOM 752 C C . ARG A 1 103 ? 3.540 25.417 -0.869 1.00 27.03 96 ARG A C 1
ATOM 753 O O . ARG A 1 103 ? 3.767 26.304 -1.695 1.00 31.18 96 ARG A O 1
ATOM 761 N N . ILE A 1 104 ? 3.897 24.154 -1.056 1.00 25.17 97 ILE A N 1
ATOM 762 C CA . ILE A 1 104 ? 4.679 23.758 -2.197 1.00 26.06 97 ILE A CA 1
ATOM 763 C C . ILE A 1 104 ? 3.738 23.208 -3.252 1.00 27.31 97 ILE A C 1
ATOM 764 O O . ILE A 1 104 ? 3.022 22.247 -2.983 1.00 33.12 97 ILE A O 1
ATOM 769 N N . LYS A 1 105 ? 3.844 23.770 -4.461 1.00 29.39 98 LYS A N 1
ATOM 770 C CA . LYS A 1 105 ? 3.058 23.371 -5.615 1.00 33.67 98 LYS A CA 1
ATOM 771 C C . LYS A 1 105 ? 3.693 22.336 -6.538 1.00 28.24 98 LYS A C 1
ATOM 772 O O . LYS A 1 105 ? 3.000 21.477 -7.095 1.00 28.79 98 LYS A O 1
ATOM 778 N N . GLU A 1 106 ? 5.014 22.437 -6.692 1.00 26.75 99 GLU A N 1
ATOM 779 C CA . GLU A 1 106 ? 5.755 21.675 -7.679 1.00 25.26 99 GLU A CA 1
ATOM 780 C C . GLU A 1 106 ? 7.118 21.386 -7.064 1.00 21.95 99 GLU A C 1
ATOM 781 O O . GLU A 1 106 ? 7.712 22.255 -6.443 1.00 23.50 99 GLU A O 1
ATOM 787 N N . VAL A 1 107 ? 7.580 20.153 -7.265 1.00 22.77 100 VAL A N 1
ATOM 788 C CA . VAL A 1 107 ? 8.872 19.657 -6.831 1.00 21.96 100 VAL A CA 1
ATOM 789 C C . VAL A 1 107 ? 9.465 18.838 -7.965 1.00 20.57 100 VAL A C 1
ATOM 790 O O . VAL A 1 107 ? 8.782 17.994 -8.533 1.00 22.16 100 VAL A O 1
ATOM 794 N N . ILE A 1 108 ? 10.739 19.073 -8.289 1.00 20.36 101 ILE A N 1
ATOM 795 C CA . ILE A 1 108 ? 11.489 18.173 -9.151 1.00 20.05 101 ILE A CA 1
ATOM 796 C C . ILE A 1 108 ? 12.777 17.775 -8.470 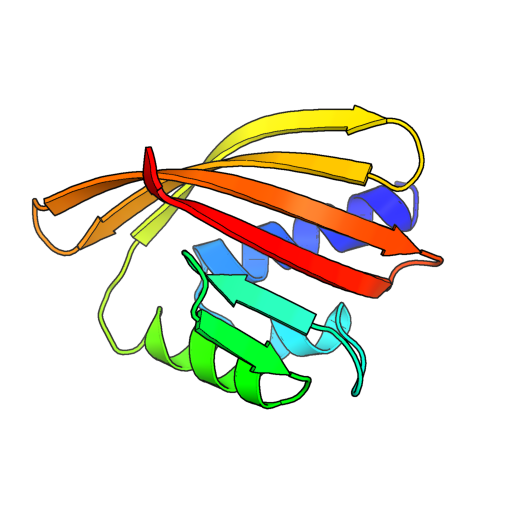1.00 20.38 101 ILE A C 1
ATOM 797 O O . ILE A 1 108 ? 13.500 18.626 -7.995 1.00 21.88 101 ILE A O 1
ATOM 802 N N . ALA A 1 109 ? 13.074 16.478 -8.479 1.00 18.58 102 ALA A N 1
ATOM 803 C CA . ALA A 1 109 ? 14.370 15.975 -8.046 1.00 18.58 102 ALA A CA 1
ATOM 804 C C . ALA A 1 109 ? 15.034 15.276 -9.230 1.00 19.06 102 ALA A C 1
ATOM 805 O O . ALA A 1 109 ? 14.414 14.489 -9.937 1.00 20.51 102 ALA A O 1
ATOM 807 N N . MET A 1 110 ? 16.288 15.637 -9.480 1.00 17.88 103 MET A N 1
ATOM 808 C CA . MET A 1 110 ? 17.106 15.029 -10.527 1.00 19.57 103 MET A CA 1
ATOM 809 C C . MET A 1 110 ? 18.436 14.573 -9.973 1.00 18.44 103 MET A C 1
ATOM 810 O O . MET A 1 110 ? 19.123 15.335 -9.306 1.00 18.63 103 MET A O 1
ATOM 815 N N . SER A 1 111 ? 18.753 13.325 -10.294 1.00 18.47 104 SER A N 1
ATOM 816 C CA . SER A 1 111 ? 20.048 12.756 -9.963 1.00 19.65 104 SER A CA 1
ATOM 817 C C . SER A 1 111 ? 21.173 13.365 -10.789 1.00 22.71 104 SER A C 1
ATOM 818 O O . SER A 1 111 ? 20.999 13.538 -11.975 1.00 25.07 104 SER A O 1
ATOM 821 N N . ILE A 1 112 ? 22.288 13.675 -10.117 1.00 25.45 105 ILE A N 1
ATOM 822 C CA . ILE A 1 112 ? 23.517 14.162 -10.729 1.00 32.09 105 ILE A CA 1
ATOM 823 C C . ILE A 1 112 ? 24.627 13.156 -10.491 1.00 38.86 105 ILE A C 1
ATOM 824 O O . ILE A 1 112 ? 24.721 12.611 -9.394 1.00 44.65 105 ILE A O 1
#

Nearest PDB structures (foldseek):
  5l33-assembly1_A  TM=9.534E-01  e=2.297E-13  synthetic construct
  5tph-assembly1_A  TM=8.612E-01  e=6.596E-08  synthetic construct
  5tpj-assembly1_A  TM=8.440E-01  e=1.947E-07  synthetic construct
  5u35-assembly1_B  TM=8.424E-01  e=1.504E-06  synthetic construct
  4lmi-assembly1_A  TM=9.014E-01  e=6.369E-06  Kribbella flavida DSM 17836

Secondary structure (DSSP, 8-state):
--HHHHHHHHHHHHHHHT-HHHHHHHEEEEEEEEETTEEEETHHHHHHHHHHHHHT-EEEEEEEEEETTEEEEEEEEEETTEEEEEEEEEEEETTEEEEEEEEE-

Foldseek 3Di:
DDLLVVLVVLVQVCQQQLPLVSVVQAADQAAWEAEQRDIAGRVSVSVVSVVCVVQVKHKAWDDKDDDVQKIWTWIWIDRPPDIWIWIWMFGHDPNHTRYIYIYTD

B-factor: mean 32.0, std 11.15, range [17.01, 80.28]

Sequence (105 aa):
MPEEEKAARLLIEALEKGDPELMRKVISPDTKMSVNGRLFTGDEVVEAVKEIQQKRGIVIKLVSYEKAGNLWLFLVTVKNNGQEEKQAVAIVVRNGRIKEVIAMSI